Protein AF-A0A926BRJ2-F1 (afdb_monomer_lite)

Structure (mmCIF, N/CA/C/O backbone):
data_AF-A0A926BRJ2-F1
#
_entry.id   AF-A0A926BRJ2-F1
#
loop_
_atom_site.group_PDB
_atom_site.id
_atom_site.type_symbol
_atom_site.label_atom_id
_atom_site.label_alt_id
_atom_site.label_comp_id
_atom_site.label_asym_id
_atom_site.label_entity_id
_atom_site.label_seq_id
_atom_site.pdbx_PDB_ins_code
_atom_site.Cartn_x
_atom_site.Cartn_y
_atom_site.Cartn_z
_atom_site.occupancy
_atom_site.B_iso_or_equiv
_atom_site.auth_seq_id
_atom_site.auth_comp_id
_atom_site.auth_asym_id
_atom_site.auth_atom_id
_atom_site.pdbx_PDB_model_num
ATOM 1 N N . MET A 1 1 ? -20.609 -9.370 9.977 1.00 47.38 1 MET A N 1
ATOM 2 C CA . MET A 1 1 ? -19.851 -8.152 10.337 1.00 47.38 1 MET A CA 1
ATOM 3 C C . MET A 1 1 ? -19.570 -7.417 9.042 1.00 47.38 1 MET A C 1
ATOM 5 O O . MET A 1 1 ? -19.145 -8.072 8.101 1.00 47.38 1 MET A O 1
ATOM 9 N N . SER A 1 2 ? -19.889 -6.127 8.940 1.00 62.28 2 SER A N 1
ATOM 10 C CA . SER A 1 2 ? -19.529 -5.339 7.756 1.00 62.28 2 SER A CA 1
ATOM 11 C C . SER A 1 2 ? -18.008 -5.255 7.659 1.00 62.28 2 SER A C 1
ATOM 13 O O . SER A 1 2 ? -17.363 -4.867 8.633 1.00 62.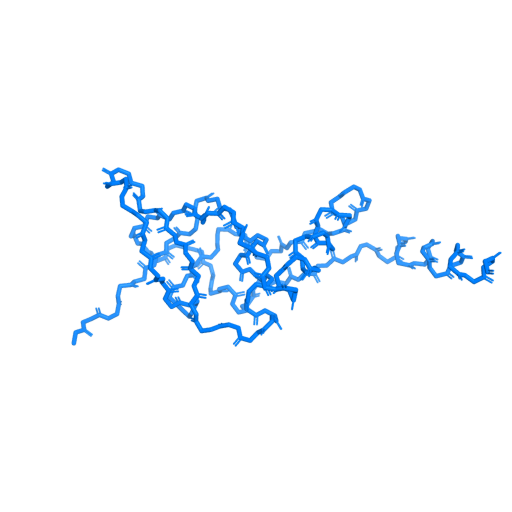28 2 SER A O 1
ATOM 15 N N . GLU A 1 3 ? -17.429 -5.630 6.521 1.00 85.00 3 GLU A N 1
ATOM 16 C CA . GLU A 1 3 ? -16.004 -5.412 6.283 1.00 85.00 3 GLU A CA 1
ATOM 17 C C . GLU A 1 3 ? -15.742 -3.908 6.152 1.00 85.00 3 GLU A C 1
ATOM 19 O O . GLU A 1 3 ? -16.247 -3.253 5.241 1.00 85.00 3 GLU A O 1
ATOM 24 N N . THR A 1 4 ? -14.975 -3.347 7.088 1.00 93.38 4 THR A N 1
ATOM 25 C CA . THR A 1 4 ? -14.567 -1.941 7.032 1.00 93.38 4 THR A CA 1
ATOM 26 C C . THR A 1 4 ? -13.543 -1.755 5.919 1.00 93.38 4 THR A C 1
ATOM 28 O O . THR A 1 4 ? -12.517 -2.441 5.897 1.00 93.38 4 THR A O 1
ATOM 31 N N . ILE A 1 5 ? -13.822 -0.819 5.013 1.00 96.62 5 ILE A N 1
ATOM 32 C CA . ILE A 1 5 ? -12.894 -0.368 3.974 1.00 96.62 5 ILE A CA 1
ATOM 33 C C . ILE A 1 5 ? -12.090 0.817 4.511 1.00 96.62 5 ILE A C 1
ATOM 35 O O . ILE A 1 5 ? -12.605 1.642 5.276 1.00 96.62 5 ILE A O 1
ATOM 39 N N . TYR A 1 6 ? -10.823 0.879 4.119 1.00 97.38 6 TYR A N 1
ATOM 40 C CA . TYR A 1 6 ? -9.905 1.925 4.538 1.00 97.38 6 TYR A CA 1
ATOM 41 C C . TYR A 1 6 ? -9.211 2.576 3.346 1.00 97.38 6 TYR A C 1
ATOM 43 O O . TYR A 1 6 ? -8.835 1.916 2.376 1.00 97.38 6 TYR A O 1
ATOM 51 N N . GLU A 1 7 ? -8.968 3.874 3.470 1.00 97.69 7 GLU A N 1
ATOM 52 C CA . GLU A 1 7 ? -8.144 4.672 2.570 1.00 97.69 7 GLU A CA 1
ATOM 53 C C . GLU A 1 7 ? -6.706 4.673 3.092 1.00 97.69 7 GLU A C 1
ATOM 55 O O . GLU A 1 7 ? -6.469 4.916 4.278 1.00 97.69 7 GLU A O 1
ATOM 60 N N . ILE A 1 8 ? -5.739 4.413 2.213 1.00 98.06 8 ILE A N 1
ATOM 61 C CA . ILE A 1 8 ? -4.315 4.494 2.538 1.00 98.06 8 ILE A CA 1
ATOM 62 C C . ILE A 1 8 ? -3.891 5.964 2.525 1.00 98.06 8 ILE A C 1
ATOM 64 O O . ILE A 1 8 ? -3.971 6.628 1.492 1.00 98.06 8 ILE A O 1
ATOM 68 N N . LEU A 1 9 ? -3.384 6.451 3.655 1.00 97.12 9 LEU A N 1
ATOM 69 C CA . LEU A 1 9 ? -2.786 7.781 3.779 1.00 97.12 9 LEU A CA 1
ATOM 70 C C . LEU A 1 9 ? -1.290 7.741 3.444 1.00 97.12 9 LEU A C 1
ATOM 72 O O . LEU A 1 9 ? -0.796 8.560 2.669 1.00 97.12 9 LEU A O 1
ATOM 76 N N . GLU A 1 10 ? -0.580 6.734 3.955 1.00 96.19 10 GLU A N 1
ATOM 77 C CA . GLU A 1 10 ? 0.841 6.494 3.694 1.00 96.19 10 GLU A CA 1
ATOM 78 C C . GLU A 1 10 ? 1.106 4.989 3.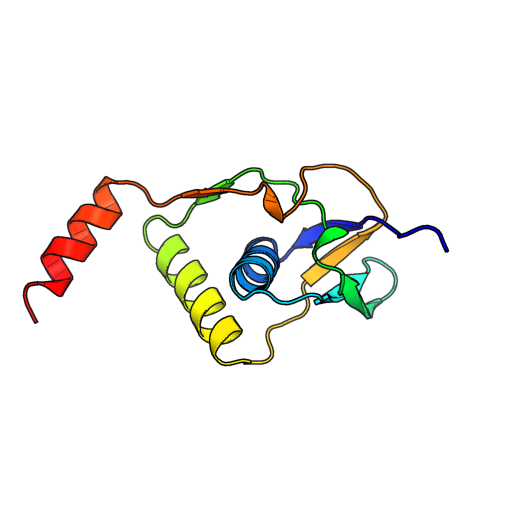563 1.00 96.19 10 GLU A C 1
ATOM 80 O O . GLU A 1 10 ? 0.393 4.162 4.124 1.00 96.19 10 GLU A O 1
ATOM 85 N N . GLY A 1 11 ? 2.130 4.617 2.791 1.00 96.44 11 GLY A N 1
ATOM 86 C CA . GLY A 1 11 ? 2.561 3.224 2.698 1.00 96.44 11 GLY A CA 1
ATOM 87 C C . GLY A 1 11 ? 2.032 2.456 1.489 1.00 96.44 11 GLY A C 1
ATOM 88 O O . GLY A 1 11 ? 2.224 1.247 1.430 1.00 96.44 11 GLY A O 1
ATOM 89 N N . VAL A 1 12 ? 1.468 3.127 0.473 1.00 97.25 12 VAL A N 1
ATOM 90 C CA . VAL A 1 12 ? 0.947 2.497 -0.766 1.00 97.25 12 VAL A CA 1
ATOM 91 C C . VAL A 1 12 ? 1.934 1.493 -1.387 1.00 97.25 12 VAL A C 1
ATOM 93 O O . VAL A 1 12 ? 1.538 0.396 -1.773 1.00 97.25 12 VAL A O 1
ATOM 96 N N . ARG A 1 13 ? 3.238 1.814 -1.425 1.00 96.94 13 ARG A N 1
ATOM 97 C CA . ARG A 1 13 ? 4.280 0.884 -1.909 1.00 96.94 13 ARG A CA 1
ATOM 98 C C . ARG A 1 13 ? 4.406 -0.370 -1.043 1.00 96.94 13 ARG A C 1
ATOM 100 O O . ARG A 1 13 ? 4.550 -1.458 -1.584 1.00 96.94 13 ARG A O 1
ATOM 107 N N . ARG A 1 14 ? 4.339 -0.236 0.284 1.00 97.62 14 ARG A N 1
ATOM 108 C CA . ARG A 1 14 ? 4.400 -1.379 1.210 1.00 97.62 14 ARG A CA 1
ATOM 109 C C . ARG A 1 14 ? 3.160 -2.253 1.060 1.00 97.62 14 ARG A C 1
ATOM 111 O O . ARG A 1 14 ? 3.288 -3.468 0.955 1.00 97.62 14 ARG A O 1
ATOM 118 N N . THR A 1 15 ? 1.985 -1.640 0.933 1.00 97.94 15 THR A N 1
ATOM 119 C CA . THR A 1 15 ? 0.737 -2.366 0.687 1.00 97.94 15 THR A CA 1
ATOM 120 C C . THR A 1 15 ? 0.766 -3.115 -0.639 1.00 97.94 15 THR A C 1
ATOM 122 O O . THR A 1 15 ? 0.433 -4.298 -0.679 1.00 97.94 15 THR A O 1
ATOM 125 N N . LYS A 1 16 ? 1.215 -2.470 -1.726 1.00 97.88 16 LYS A N 1
ATOM 126 C CA . LYS A 1 16 ? 1.315 -3.141 -3.027 1.00 97.88 16 LYS A CA 1
ATOM 127 C C . LYS A 1 16 ? 2.360 -4.253 -3.014 1.00 97.88 16 LYS A C 1
ATOM 129 O O . LYS A 1 16 ? 2.105 -5.307 -3.580 1.00 97.88 16 LYS A O 1
ATOM 134 N N . ALA A 1 17 ? 3.500 -4.062 -2.352 1.00 97.31 17 ALA A N 1
ATOM 135 C CA . ALA A 1 17 ? 4.492 -5.122 -2.195 1.00 97.31 17 ALA A CA 1
ATOM 136 C C . ALA A 1 17 ? 3.919 -6.323 -1.427 1.00 97.31 17 ALA A C 1
ATOM 138 O O . ALA A 1 17 ? 4.088 -7.454 -1.866 1.00 97.31 17 ALA A O 1
ATOM 139 N N . ALA A 1 18 ? 3.181 -6.089 -0.337 1.00 97.75 18 ALA A N 1
ATOM 140 C CA . ALA A 1 18 ? 2.511 -7.151 0.412 1.00 97.75 18 ALA A CA 1
ATOM 141 C C . ALA A 1 18 ? 1.474 -7.899 -0.445 1.00 97.75 18 ALA A C 1
ATOM 143 O O . ALA A 1 18 ? 1.459 -9.128 -0.431 1.00 97.75 18 ALA A O 1
ATOM 144 N N . TYR A 1 19 ? 0.686 -7.173 -1.250 1.00 98.00 19 TYR A N 1
ATOM 145 C CA . TYR A 1 19 ? -0.231 -7.758 -2.233 1.00 98.00 19 TYR A CA 1
ATOM 146 C C . TYR A 1 19 ? 0.503 -8.637 -3.258 1.00 98.00 19 TYR A C 1
ATOM 148 O O . TYR A 1 19 ? 0.130 -9.786 -3.465 1.00 98.00 19 TYR A O 1
ATOM 156 N N . VAL A 1 20 ? 1.578 -8.124 -3.869 1.00 96.94 20 VAL A N 1
ATOM 157 C CA . VAL A 1 20 ? 2.392 -8.862 -4.855 1.00 96.94 20 VAL A CA 1
ATOM 158 C C . VAL A 1 20 ? 3.039 -10.108 -4.239 1.00 96.94 20 VAL A C 1
ATOM 160 O O . VAL A 1 20 ? 3.203 -11.112 -4.923 1.00 96.94 20 VAL A O 1
ATOM 163 N N . CYS A 1 21 ? 3.380 -10.069 -2.951 1.00 96.69 21 CYS A N 1
ATOM 164 C CA . CYS A 1 21 ? 3.887 -11.222 -2.207 1.00 96.69 21 CYS A CA 1
ATOM 165 C C . CYS A 1 21 ? 2.788 -12.189 -1.727 1.00 96.69 21 CYS A C 1
ATOM 167 O O . CYS A 1 21 ? 3.102 -13.121 -0.995 1.00 96.69 21 CYS A O 1
ATOM 169 N N . GLY A 1 22 ? 1.519 -11.975 -2.089 1.00 97.25 22 GLY A N 1
ATOM 170 C CA . GLY A 1 22 ? 0.414 -12.866 -1.725 1.00 97.25 22 GLY A CA 1
ATOM 171 C C . GLY A 1 22 ? 0.008 -12.809 -0.250 1.00 97.25 22 GLY A C 1
ATOM 172 O O . GLY A 1 22 ? -0.620 -13.742 0.244 1.00 97.25 22 GLY A O 1
ATOM 173 N N . ARG A 1 23 ? 0.357 -11.741 0.477 1.00 97.06 23 ARG A N 1
ATOM 174 C CA . ARG A 1 23 ? -0.061 -11.585 1.877 1.00 97.06 23 ARG A CA 1
ATOM 175 C C . ARG A 1 23 ? -1.556 -11.281 1.954 1.00 97.06 23 ARG A C 1
ATOM 177 O O . ARG A 1 23 ? -2.084 -10.499 1.170 1.00 97.06 23 ARG A O 1
ATOM 184 N N . GLU A 1 24 ? -2.233 -11.848 2.947 1.00 97.19 24 GLU A N 1
ATOM 185 C CA . GLU A 1 24 ? -3.660 -11.581 3.168 1.00 97.19 24 GLU A CA 1
ATOM 186 C C . GLU A 1 24 ? -3.897 -10.283 3.943 1.00 97.19 24 GLU A C 1
ATOM 188 O O . GLU A 1 24 ? -4.886 -9.582 3.709 1.00 97.19 24 GLU A O 1
ATOM 193 N N . THR A 1 25 ? -2.981 -9.950 4.857 1.00 97.75 25 THR A N 1
ATOM 194 C CA . THR A 1 25 ? -3.079 -8.782 5.735 1.00 97.75 25 THR A CA 1
ATOM 195 C C . THR A 1 25 ? -1.781 -7.976 5.788 1.00 97.75 25 THR A C 1
ATOM 197 O O . THR A 1 25 ? -0.706 -8.440 5.398 1.00 97.75 25 THR A O 1
ATOM 200 N N . ILE A 1 26 ? -1.887 -6.737 6.269 1.00 97.69 26 ILE A N 1
ATOM 201 C CA . ILE A 1 26 ? -0.757 -5.845 6.541 1.00 97.69 26 ILE A CA 1
ATOM 202 C C . ILE A 1 26 ? -0.983 -5.086 7.853 1.00 97.69 26 ILE A C 1
ATOM 204 O O . ILE A 1 26 ? -2.119 -4.760 8.201 1.00 97.69 26 ILE A O 1
ATOM 208 N N . ALA A 1 27 ? 0.097 -4.802 8.582 1.00 97.62 27 ALA A N 1
ATOM 209 C CA . ALA A 1 27 ? 0.049 -3.968 9.777 1.00 97.62 27 ALA A CA 1
ATOM 210 C C . ALA A 1 27 ? -0.232 -2.507 9.398 1.00 97.62 27 ALA A C 1
ATOM 212 O O . ALA A 1 27 ? 0.483 -1.922 8.579 1.00 97.62 27 ALA A O 1
ATOM 213 N N . ALA A 1 28 ? -1.256 -1.918 10.006 1.00 97.50 28 ALA A N 1
ATOM 214 C CA . ALA A 1 28 ? -1.701 -0.565 9.724 1.00 97.50 28 ALA A CA 1
ATOM 215 C C . ALA A 1 28 ? -2.042 0.187 11.010 1.00 97.50 28 ALA A C 1
ATOM 217 O O . ALA A 1 28 ? -2.678 -0.360 11.907 1.00 97.50 28 ALA A O 1
ATOM 218 N N . GLN A 1 29 ? -1.650 1.452 11.076 1.00 97.69 29 GLN A N 1
ATOM 219 C CA . GLN A 1 29 ? -2.053 2.387 12.110 1.00 97.69 29 GLN A CA 1
ATOM 220 C C . GLN A 1 29 ? -3.268 3.178 11.626 1.00 97.69 29 GLN A C 1
ATOM 222 O O . GLN A 1 29 ? -3.220 3.843 10.587 1.00 97.69 29 GLN A O 1
ATOM 227 N N . VAL A 1 30 ? -4.363 3.116 12.385 1.00 95.25 30 VAL A N 1
ATOM 228 C CA . VAL A 1 30 ? -5.560 3.915 12.092 1.00 95.25 30 VAL A CA 1
ATOM 229 C C . VAL A 1 30 ? -5.329 5.344 12.580 1.00 95.25 30 VAL A C 1
ATOM 231 O O . VAL A 1 30 ? -5.084 5.578 13.769 1.00 95.25 30 VAL A O 1
ATOM 234 N N . ASN A 1 31 ? -5.398 6.300 11.655 1.00 92.31 31 ASN A N 1
ATOM 235 C CA . ASN A 1 31 ? -5.203 7.716 11.933 1.00 92.31 31 ASN A CA 1
ATOM 236 C C . ASN A 1 31 ? -6.168 8.193 13.031 1.00 92.31 31 ASN A C 1
ATOM 238 O O . ASN A 1 31 ? -7.349 7.847 13.030 1.00 92.31 31 ASN A O 1
ATOM 242 N N . GLY A 1 32 ? -5.649 8.954 13.994 1.00 83.44 32 GLY A N 1
ATOM 243 C CA . GLY A 1 32 ? -6.406 9.445 15.150 1.00 83.44 32 GLY A CA 1
ATOM 244 C C . GLY A 1 32 ? -6.689 8.420 16.260 1.00 83.44 32 GLY A C 1
ATOM 245 O O . GLY A 1 32 ? -7.102 8.830 17.339 1.00 83.44 32 GLY A O 1
ATOM 246 N N . VAL A 1 33 ? -6.445 7.119 16.046 1.00 84.25 33 VAL A N 1
ATOM 247 C CA . VAL A 1 33 ? -6.653 6.064 17.066 1.00 84.25 33 VAL A CA 1
ATOM 248 C C . VAL A 1 33 ? -5.329 5.598 17.683 1.00 84.25 33 VAL A C 1
ATOM 250 O O . VAL A 1 33 ? -5.296 5.181 18.836 1.00 84.25 33 VAL A O 1
ATOM 253 N N . GLY A 1 34 ? -4.227 5.653 16.927 1.00 80.81 34 GLY A N 1
ATOM 254 C CA . GLY A 1 34 ? -2.880 5.304 17.405 1.00 80.81 34 GLY A CA 1
ATOM 255 C C . GLY A 1 34 ? -2.614 3.802 17.586 1.00 80.81 34 GLY A C 1
ATOM 256 O O . GLY A 1 34 ? -1.470 3.408 17.788 1.00 80.81 34 GLY A O 1
ATOM 257 N N . ALA A 1 35 ? -3.634 2.950 17.472 1.00 88.00 35 ALA A N 1
ATOM 258 C CA . ALA A 1 35 ? -3.479 1.501 17.509 1.00 88.00 35 ALA A CA 1
ATOM 259 C C . ALA A 1 35 ? -3.008 0.945 16.155 1.00 88.00 35 ALA A C 1
ATOM 261 O O . ALA A 1 35 ? -3.512 1.344 15.099 1.00 88.00 35 ALA A O 1
ATOM 262 N N . VAL A 1 36 ? -2.082 -0.018 16.204 1.00 95.88 36 VAL A N 1
ATOM 263 C CA . VAL A 1 36 ? -1.675 -0.826 15.047 1.00 95.88 36 VAL A CA 1
ATOM 264 C C . VAL A 1 36 ? -2.527 -2.092 15.004 1.00 95.88 36 VAL A C 1
ATOM 266 O O . VAL A 1 36 ? -2.577 -2.847 15.972 1.00 95.88 36 VAL A O 1
ATOM 269 N N . ILE A 1 37 ? -3.185 -2.327 13.874 1.00 95.56 37 ILE A N 1
ATOM 270 C CA . ILE A 1 37 ? -4.049 -3.482 13.624 1.00 95.56 37 ILE A CA 1
ATOM 271 C C . ILE A 1 37 ? -3.618 -4.210 12.348 1.00 95.56 37 ILE A C 1
ATOM 273 O O . ILE A 1 37 ? -3.009 -3.619 11.456 1.00 95.56 37 ILE A O 1
ATOM 277 N N . ALA A 1 38 ? -3.943 -5.498 12.243 1.00 96.88 38 ALA A N 1
ATOM 278 C CA . ALA A 1 38 ? -3.808 -6.241 10.994 1.00 96.88 38 ALA A CA 1
ATOM 279 C C . ALA A 1 38 ? -5.047 -5.998 10.122 1.00 96.88 38 ALA A C 1
ATOM 281 O O . ALA A 1 38 ? -6.168 -6.282 10.543 1.00 96.88 38 ALA A O 1
ATOM 282 N N . VAL A 1 39 ? -4.849 -5.477 8.912 1.00 96.31 39 VAL A N 1
ATOM 283 C CA . VAL A 1 39 ? -5.943 -5.144 7.989 1.00 96.31 39 VAL A CA 1
ATOM 284 C C . VAL A 1 39 ? -5.880 -6.036 6.756 1.00 96.31 39 VAL A C 1
ATOM 286 O O . VAL A 1 39 ? -4.800 -6.155 6.171 1.00 96.31 39 VAL A O 1
ATOM 289 N N . PRO A 1 40 ? -7.005 -6.640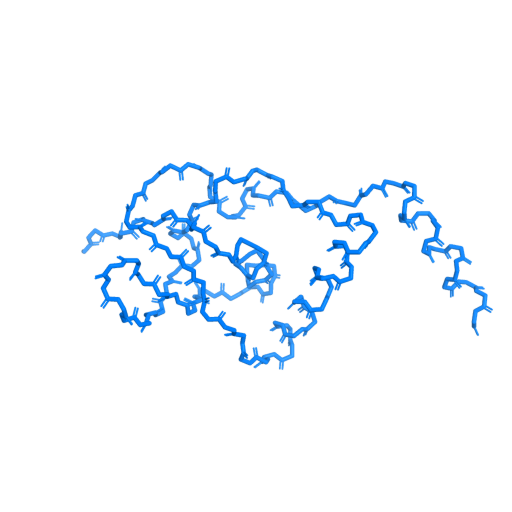 6.322 1.00 97.75 40 PRO A N 1
ATOM 290 C CA . PRO A 1 40 ? -7.067 -7.360 5.058 1.00 97.75 40 PRO A CA 1
ATOM 291 C C . PRO A 1 40 ? -6.673 -6.460 3.890 1.00 97.75 40 PRO A C 1
ATOM 293 O O . PRO A 1 40 ? -7.248 -5.388 3.701 1.00 97.75 40 PRO A O 1
ATOM 296 N N . ILE A 1 41 ? -5.735 -6.912 3.060 1.00 97.88 41 ILE A N 1
ATOM 297 C CA . ILE A 1 41 ? -5.237 -6.128 1.922 1.00 97.88 41 ILE A CA 1
ATOM 298 C C . ILE A 1 41 ? -6.373 -5.781 0.948 1.00 97.88 41 ILE A C 1
ATOM 300 O O . ILE A 1 41 ? -6.414 -4.669 0.421 1.00 97.88 41 ILE A O 1
ATOM 304 N N . ARG A 1 42 ? -7.349 -6.684 0.773 1.00 97.25 42 ARG A N 1
ATOM 305 C CA . ARG A 1 42 ? -8.542 -6.465 -0.067 1.00 97.25 42 ARG A CA 1
ATOM 306 C C . ARG A 1 42 ? -9.400 -5.259 0.353 1.00 97.25 42 ARG A C 1
ATOM 308 O O . ARG A 1 42 ? -10.105 -4.697 -0.486 1.00 97.25 42 ARG A O 1
ATOM 315 N N . ASN A 1 43 ? -9.301 -4.830 1.612 1.00 97.88 43 ASN A N 1
ATOM 316 C CA . ASN A 1 43 ? -10.068 -3.710 2.161 1.00 97.88 43 ASN A CA 1
ATOM 317 C C . ASN A 1 43 ? -9.359 -2.361 1.997 1.00 97.88 43 ASN A C 1
ATOM 319 O O . ASN A 1 43 ? -9.892 -1.339 2.425 1.00 97.88 43 ASN A O 1
ATOM 323 N N . LEU A 1 44 ? -8.160 -2.337 1.415 1.00 98.19 44 LEU A N 1
ATOM 324 C CA . LEU A 1 44 ? -7.357 -1.127 1.297 1.00 98.19 44 LEU A CA 1
ATOM 325 C C . LEU A 1 44 ? -7.566 -0.451 -0.060 1.00 98.19 44 LEU A C 1
ATOM 327 O O . LEU A 1 44 ? -7.484 -1.083 -1.122 1.00 98.19 44 LEU A O 1
ATOM 331 N N . ARG A 1 45 ? -7.811 0.860 -0.012 1.00 98.31 45 ARG A N 1
ATOM 332 C CA . ARG A 1 45 ? -7.944 1.739 -1.172 1.00 98.31 45 ARG A CA 1
ATOM 333 C C . ARG A 1 45 ? -6.746 2.669 -1.274 1.00 98.31 45 ARG A C 1
ATOM 335 O O . ARG A 1 45 ? -6.396 3.362 -0.324 1.00 98.31 45 ARG A O 1
ATOM 342 N N . SER A 1 46 ? -6.101 2.677 -2.430 1.00 97.56 46 SER A N 1
ATOM 343 C CA . SER A 1 46 ? -4.999 3.577 -2.733 1.00 97.56 46 SER A CA 1
ATOM 344 C C . SER A 1 46 ? -5.533 4.893 -3.301 1.00 97.56 46 SER A C 1
ATOM 346 O O . SER A 1 46 ? -6.354 4.856 -4.219 1.00 97.56 46 SER A O 1
ATOM 348 N N . PRO A 1 47 ? -5.024 6.054 -2.853 1.00 96.62 47 PRO A N 1
ATOM 349 C CA . PRO A 1 47 ? -5.325 7.341 -3.480 1.00 96.62 47 PRO A CA 1
ATOM 350 C C . PRO A 1 47 ? -4.615 7.515 -4.833 1.00 96.62 47 PRO A C 1
ATOM 352 O O . PRO A 1 47 ? -4.823 8.516 -5.511 1.00 96.62 47 PRO A O 1
ATOM 355 N N . LYS A 1 48 ? -3.738 6.573 -5.201 1.00 93.81 48 LYS A N 1
ATOM 356 C CA . LYS A 1 48 ? -2.967 6.550 -6.447 1.00 93.81 48 LYS A CA 1
ATOM 357 C C . LYS A 1 48 ? -3.339 5.320 -7.256 1.00 93.81 48 LYS A C 1
ATOM 359 O O . LYS A 1 48 ? -3.445 4.235 -6.687 1.00 93.81 48 LYS A O 1
ATOM 364 N N . ASP A 1 49 ? -3.446 5.486 -8.558 1.00 94.81 49 ASP A N 1
ATOM 365 C CA . ASP A 1 49 ? -3.615 4.417 -9.540 1.00 94.81 49 ASP A CA 1
ATOM 366 C C . ASP A 1 49 ? -2.285 3.806 -10.001 1.00 94.81 49 ASP A C 1
ATOM 368 O O . ASP A 1 49 ? -2.237 2.636 -10.377 1.00 94.81 49 ASP A O 1
ATOM 372 N N . VAL A 1 50 ? -1.192 4.568 -9.903 1.00 94.69 50 VAL A N 1
ATOM 373 C CA . VAL A 1 50 ? 0.136 4.167 -10.374 1.00 94.69 50 VAL A CA 1
ATOM 374 C C . VAL A 1 50 ? 1.219 4.364 -9.305 1.00 94.69 50 VAL A C 1
ATOM 376 O O . VAL A 1 50 ? 1.281 5.371 -8.594 1.00 94.69 50 VAL A O 1
ATOM 379 N N . ILE A 1 51 ? 2.124 3.388 -9.210 1.00 92.44 51 ILE A N 1
ATOM 380 C CA . ILE A 1 51 ? 3.400 3.475 -8.501 1.00 92.44 51 ILE A CA 1
ATOM 381 C C . ILE A 1 51 ? 4.513 3.535 -9.543 1.00 92.44 51 ILE A C 1
ATOM 383 O O . ILE A 1 51 ? 4.864 2.526 -10.149 1.00 92.44 51 ILE A O 1
ATOM 387 N N . GLU A 1 52 ? 5.106 4.714 -9.701 1.00 90.19 52 GLU A N 1
ATOM 388 C CA . GLU A 1 52 ? 6.298 4.887 -10.530 1.00 90.19 52 GLU A CA 1
ATOM 389 C C . GLU A 1 52 ? 7.551 4.352 -9.827 1.00 90.19 52 GLU A C 1
ATOM 391 O O . GLU A 1 52 ? 7.823 4.683 -8.656 1.00 90.19 52 GLU A O 1
ATOM 396 N N . THR A 1 53 ? 8.326 3.566 -10.574 1.00 88.62 53 THR A N 1
ATOM 397 C CA . THR A 1 53 ? 9.565 2.912 -10.134 1.00 88.62 53 THR A CA 1
ATOM 398 C C . THR A 1 53 ? 10.782 3.306 -10.978 1.00 88.62 53 THR A C 1
ATOM 400 O O . THR A 1 53 ? 11.753 2.565 -11.020 1.00 88.62 53 THR A O 1
ATOM 403 N N . SER A 1 54 ? 10.774 4.477 -11.619 1.00 84.56 54 SER A N 1
ATOM 404 C CA . SER A 1 54 ? 11.941 5.028 -12.327 1.00 84.56 54 SER A CA 1
ATOM 405 C C . SER A 1 54 ? 13.019 5.569 -11.373 1.00 84.56 54 SER A C 1
ATOM 407 O O . SER A 1 54 ? 12.728 6.054 -10.268 1.00 84.56 54 SER A O 1
ATOM 409 N N . GLY A 1 55 ? 14.284 5.489 -11.791 1.00 81.94 55 GLY A N 1
ATOM 410 C CA . GLY A 1 55 ? 15.453 5.957 -11.037 1.00 81.94 55 GLY A CA 1
ATOM 411 C C . GLY A 1 55 ? 15.462 5.570 -9.546 1.00 81.94 55 GLY A C 1
ATOM 412 O O . GLY A 1 55 ? 15.261 4.418 -9.163 1.00 81.94 55 GLY A O 1
ATOM 413 N N . VAL A 1 56 ? 15.662 6.558 -8.662 1.00 82.00 56 VAL A N 1
ATOM 414 C CA . VAL A 1 56 ? 15.728 6.354 -7.196 1.00 82.00 56 VAL A CA 1
ATOM 415 C C . VAL A 1 56 ? 14.432 5.750 -6.626 1.00 82.00 56 VAL A C 1
ATOM 417 O O . VAL A 1 56 ? 14.460 5.040 -5.616 1.00 82.00 56 VAL A O 1
ATOM 420 N N . ARG A 1 57 ? 13.280 5.987 -7.271 1.00 84.44 57 ARG A N 1
ATOM 421 C CA . ARG A 1 57 ? 11.993 5.411 -6.845 1.00 84.44 57 ARG A CA 1
ATOM 422 C C . ARG A 1 57 ? 11.951 3.900 -7.084 1.00 84.44 57 ARG A C 1
ATOM 424 O O . ARG A 1 57 ? 11.314 3.199 -6.296 1.00 84.44 57 ARG A O 1
ATOM 431 N N . GLY A 1 58 ? 12.657 3.413 -8.105 1.00 86.25 58 GLY A N 1
ATOM 432 C CA . GLY A 1 58 ? 12.851 1.989 -8.378 1.00 86.25 58 GLY A CA 1
ATOM 433 C C . GLY A 1 58 ? 13.608 1.287 -7.267 1.00 86.25 58 GLY A C 1
ATOM 434 O O . GLY A 1 58 ? 13.104 0.324 -6.695 1.00 86.25 58 GLY A O 1
ATOM 435 N N . LEU A 1 59 ? 14.744 1.849 -6.848 1.00 87.19 59 LEU A N 1
ATOM 436 C CA . LEU A 1 59 ? 15.527 1.310 -5.729 1.00 87.19 59 LEU A CA 1
ATOM 437 C C . LEU A 1 59 ? 14.697 1.209 -4.441 1.00 87.19 59 LEU A C 1
ATOM 439 O O . LEU A 1 59 ? 14.757 0.206 -3.727 1.00 87.19 59 LEU A O 1
ATOM 443 N N . ALA A 1 60 ? 13.882 2.227 -4.149 1.00 88.81 60 ALA A N 1
ATOM 444 C CA . ALA A 1 60 ? 12.993 2.209 -2.990 1.00 88.81 60 ALA A CA 1
ATOM 445 C C . ALA A 1 60 ? 11.923 1.108 -3.095 1.00 88.81 60 ALA A C 1
ATOM 447 O O . ALA A 1 60 ? 11.674 0.404 -2.113 1.00 88.81 60 ALA A O 1
ATOM 448 N N . TRP A 1 61 ? 11.307 0.945 -4.271 1.00 93.56 61 TRP A N 1
ATOM 449 C CA . TRP A 1 61 ? 10.349 -0.128 -4.539 1.00 93.56 61 TRP A CA 1
ATOM 450 C C . TRP A 1 61 ? 10.987 -1.508 -4.375 1.00 93.56 61 TRP A C 1
ATOM 452 O O . TRP A 1 61 ? 10.477 -2.326 -3.613 1.00 93.56 61 TRP A O 1
ATOM 462 N N . GLU A 1 62 ? 12.137 -1.746 -4.999 1.00 92.38 62 GLU A N 1
ATOM 463 C CA . GLU A 1 62 ? 12.850 -3.017 -4.895 1.00 92.38 62 GLU A CA 1
ATOM 464 C C . GLU A 1 62 ? 13.266 -3.344 -3.470 1.00 92.38 62 GLU A C 1
ATOM 466 O O . GLU A 1 62 ? 13.186 -4.498 -3.054 1.00 92.38 62 GLU A O 1
ATOM 471 N N . ARG A 1 63 ? 13.734 -2.347 -2.712 1.00 93.69 63 ARG A N 1
ATOM 472 C CA . ARG A 1 63 ? 14.107 -2.541 -1.310 1.00 93.69 63 ARG A CA 1
ATOM 473 C C . ARG A 1 63 ? 12.901 -2.984 -0.491 1.00 93.69 63 ARG A C 1
ATOM 475 O O . ARG A 1 63 ? 13.012 -3.930 0.281 1.00 93.69 63 ARG A O 1
ATOM 482 N N . ILE A 1 64 ? 11.754 -2.331 -0.679 1.00 95.56 64 ILE A N 1
ATOM 483 C CA . ILE A 1 64 ? 10.504 -2.692 0.000 1.00 95.56 64 ILE A CA 1
ATOM 484 C C . ILE A 1 64 ? 10.050 -4.092 -0.422 1.00 95.56 64 ILE A C 1
ATOM 486 O O . ILE A 1 64 ? 9.710 -4.902 0.438 1.00 95.56 64 ILE A O 1
ATOM 490 N N . LEU A 1 65 ? 10.072 -4.399 -1.720 1.00 95.75 65 LEU A N 1
ATOM 491 C CA . LEU A 1 65 ? 9.652 -5.696 -2.242 1.00 95.75 65 LEU A CA 1
ATOM 492 C C . LEU A 1 65 ? 10.552 -6.827 -1.729 1.00 95.75 65 LEU A C 1
ATOM 494 O O . LEU A 1 65 ? 10.039 -7.827 -1.235 1.00 95.75 65 LEU A O 1
ATOM 498 N N . ARG A 1 66 ? 11.880 -6.653 -1.769 1.00 95.56 66 ARG A N 1
ATOM 499 C CA . ARG A 1 66 ? 12.849 -7.611 -1.208 1.00 95.56 66 ARG A CA 1
ATOM 500 C C . ARG A 1 66 ? 12.639 -7.819 0.287 1.00 95.56 66 ARG A C 1
ATOM 502 O O . ARG A 1 66 ? 12.544 -8.960 0.719 1.00 95.56 66 ARG A O 1
ATOM 509 N N . ALA A 1 67 ? 12.503 -6.741 1.058 1.00 96.31 67 ALA A N 1
ATOM 510 C CA . ALA A 1 67 ? 12.247 -6.828 2.494 1.00 96.31 67 ALA A CA 1
ATOM 511 C C . ALA A 1 67 ? 10.929 -7.562 2.797 1.00 96.31 67 ALA A C 1
ATOM 513 O O . ALA A 1 67 ? 10.886 -8.417 3.674 1.00 96.31 67 ALA A O 1
ATOM 514 N N . THR A 1 68 ? 9.876 -7.285 2.023 1.00 96.25 68 THR A N 1
ATOM 515 C CA . THR A 1 68 ? 8.575 -7.955 2.167 1.00 96.25 68 THR A CA 1
ATOM 516 C C . THR A 1 68 ? 8.673 -9.446 1.839 1.00 96.25 68 THR A C 1
ATOM 518 O O . THR A 1 68 ? 8.090 -10.256 2.545 1.00 96.25 68 THR A O 1
ATOM 521 N N . ARG A 1 69 ? 9.417 -9.827 0.792 1.00 95.50 69 ARG A N 1
ATOM 522 C CA . ARG A 1 69 ? 9.656 -11.241 0.443 1.00 95.50 69 ARG A CA 1
ATOM 523 C C . ARG A 1 69 ? 10.481 -11.984 1.490 1.00 95.50 69 ARG A C 1
ATOM 525 O O . ARG A 1 69 ? 10.284 -13.174 1.669 1.00 95.50 69 ARG A O 1
ATOM 532 N N . ALA A 1 70 ? 11.402 -11.288 2.149 1.00 95.56 70 ALA A N 1
ATOM 533 C CA . ALA A 1 70 ? 12.248 -11.838 3.204 1.00 95.56 70 ALA A CA 1
ATOM 534 C C . ALA A 1 70 ? 11.582 -11.811 4.593 1.00 95.56 70 ALA A C 1
ATOM 536 O O . ALA A 1 70 ? 12.268 -11.980 5.596 1.00 95.56 70 ALA A O 1
ATOM 537 N N . ASP A 1 71 ? 10.278 -11.523 4.665 1.00 94.44 71 ASP A N 1
ATOM 538 C CA . ASP A 1 71 ? 9.512 -11.395 5.908 1.00 94.44 71 ASP A CA 1
ATOM 539 C C . ASP A 1 71 ? 10.098 -10.426 6.945 1.00 94.44 71 ASP A C 1
ATOM 541 O O . ASP A 1 71 ? 9.828 -10.511 8.143 1.00 94.44 71 ASP A O 1
ATOM 545 N N . VAL A 1 72 ? 10.835 -9.419 6.472 1.00 95.75 72 VAL A N 1
ATOM 546 C CA . VAL A 1 72 ? 11.314 -8.325 7.315 1.00 95.75 72 VAL A CA 1
ATOM 547 C C . VAL A 1 72 ? 10.116 -7.523 7.822 1.00 95.75 72 VAL A C 1
ATOM 549 O O . VAL A 1 72 ? 9.216 -7.152 7.060 1.00 95.75 72 VAL A O 1
ATOM 552 N N . VAL A 1 73 ? 10.128 -7.212 9.119 1.00 92.81 73 VAL A N 1
ATOM 553 C CA . VAL A 1 73 ? 9.124 -6.346 9.742 1.00 92.81 73 VAL A CA 1
ATOM 554 C C . VAL A 1 73 ? 9.320 -4.919 9.237 1.00 92.81 73 VAL A C 1
ATOM 556 O O . VAL A 1 73 ? 10.284 -4.238 9.583 1.00 92.81 73 VAL A O 1
ATOM 559 N N . LEU A 1 74 ? 8.402 -4.472 8.384 1.00 94.94 74 LEU A N 1
ATOM 560 C CA . LEU A 1 74 ? 8.357 -3.101 7.887 1.00 94.94 74 LEU A CA 1
ATOM 561 C C . LEU A 1 74 ? 7.492 -2.222 8.805 1.00 94.94 74 LEU A C 1
ATOM 563 O O . LEU A 1 74 ? 6.578 -2.741 9.451 1.00 94.94 74 LEU A O 1
ATOM 567 N N . PRO A 1 75 ? 7.720 -0.894 8.833 1.00 95.62 75 PRO A N 1
ATOM 568 C CA . PRO A 1 75 ? 6.843 0.026 9.548 1.00 95.62 75 PRO A CA 1
ATOM 569 C C . PRO A 1 75 ? 5.383 -0.117 9.093 1.00 95.62 75 PRO A C 1
ATOM 571 O O . PRO A 1 75 ? 5.149 -0.307 7.886 1.00 95.62 75 PRO A O 1
ATOM 574 N N . PRO A 1 76 ? 4.409 0.005 10.018 1.00 97.31 76 PRO A N 1
ATOM 575 C CA . PRO A 1 76 ? 2.996 -0.055 9.667 1.00 97.31 76 PRO A CA 1
ATOM 576 C C . PRO A 1 76 ? 2.644 1.015 8.626 1.00 97.31 76 PRO A C 1
ATOM 578 O O . PRO A 1 76 ? 3.332 2.029 8.482 1.00 97.31 76 PRO A O 1
ATOM 581 N N . ILE A 1 77 ? 1.604 0.761 7.838 1.00 97.75 77 ILE A N 1
ATOM 582 C CA . ILE A 1 77 ? 1.032 1.769 6.934 1.00 97.75 77 ILE A CA 1
ATOM 583 C C . ILE A 1 77 ? 0.099 2.701 7.712 1.00 97.75 77 ILE A C 1
ATOM 585 O O . ILE A 1 77 ? -0.396 2.318 8.769 1.00 97.75 77 ILE A O 1
ATOM 589 N N . GLU A 1 78 ? -0.194 3.885 7.187 1.00 97.94 78 GLU A N 1
ATOM 590 C CA . GLU A 1 78 ? -1.194 4.778 7.785 1.00 97.94 78 GLU A CA 1
ATOM 591 C C . GLU A 1 78 ? -2.494 4.720 6.991 1.00 97.94 78 GLU A C 1
ATOM 593 O O . GLU A 1 78 ? -2.486 4.814 5.760 1.00 97.94 78 GLU A O 1
ATOM 598 N N . ILE A 1 79 ? -3.616 4.574 7.694 1.00 97.56 79 ILE A N 1
ATOM 599 C CA . ILE A 1 79 ? -4.940 4.435 7.083 1.00 97.56 79 ILE A CA 1
ATOM 600 C C . ILE A 1 79 ? -5.999 5.269 7.800 1.00 97.56 79 ILE A C 1
ATOM 602 O O . ILE A 1 79 ? -5.866 5.600 8.975 1.00 97.56 79 ILE A O 1
ATOM 606 N N . THR A 1 80 ? -7.103 5.547 7.114 1.00 96.56 80 THR A N 1
ATOM 607 C CA . THR A 1 80 ? -8.331 6.095 7.709 1.00 96.56 80 THR A CA 1
ATOM 608 C C . THR A 1 80 ? -9.545 5.323 7.196 1.00 96.56 80 THR A C 1
ATOM 610 O O . THR A 1 80 ? -9.509 4.854 6.058 1.00 96.56 80 THR A O 1
ATOM 613 N N . PRO A 1 81 ? -10.625 5.150 7.981 1.00 95.75 81 PRO A N 1
ATOM 614 C CA . PRO A 1 81 ? -11.867 4.594 7.451 1.00 95.75 81 PRO A CA 1
ATOM 615 C C . PRO A 1 81 ? -12.368 5.423 6.263 1.00 95.75 81 PRO A C 1
ATOM 617 O O . PRO A 1 81 ? -12.366 6.654 6.327 1.00 95.75 81 PRO A O 1
ATOM 620 N N . GLY A 1 82 ? -12.789 4.754 5.192 1.00 95.44 82 GLY A N 1
ATOM 621 C CA . GLY A 1 82 ? -13.270 5.410 3.977 1.00 95.44 82 GLY A CA 1
ATOM 622 C C . GLY A 1 82 ? -13.170 4.511 2.747 1.00 95.44 82 GLY A C 1
ATOM 623 O O . GLY A 1 82 ? -12.674 3.392 2.823 1.00 95.44 82 GLY A O 1
ATOM 624 N N . ASN A 1 83 ? -13.664 4.989 1.606 1.00 95.94 83 ASN A N 1
ATOM 625 C CA . ASN A 1 83 ? -13.720 4.218 0.356 1.00 95.94 83 ASN A CA 1
ATOM 626 C C . ASN A 1 83 ? -13.278 5.037 -0.872 1.00 95.94 83 ASN A C 1
ATOM 628 O O . ASN A 1 83 ? -13.618 4.697 -2.002 1.00 95.94 83 ASN A O 1
ATOM 632 N N . ARG A 1 84 ? -12.550 6.142 -0.680 1.00 96.25 84 ARG A N 1
ATOM 633 C CA . ARG A 1 84 ? -11.965 6.894 -1.797 1.00 96.25 84 ARG A CA 1
ATOM 634 C C . ARG A 1 84 ? -10.721 6.200 -2.344 1.00 96.25 84 ARG A C 1
ATOM 636 O O . ARG A 1 84 ? -9.955 5.593 -1.600 1.00 96.25 84 ARG A O 1
ATOM 643 N N . GLY A 1 85 ? -10.498 6.368 -3.646 1.00 96.62 85 GLY A N 1
ATOM 644 C CA . GLY A 1 85 ? -9.391 5.748 -4.369 1.00 96.62 85 GLY A CA 1
ATOM 645 C C . GLY A 1 85 ? -9.774 4.405 -4.987 1.00 96.62 85 GLY A C 1
ATOM 646 O O . GLY A 1 8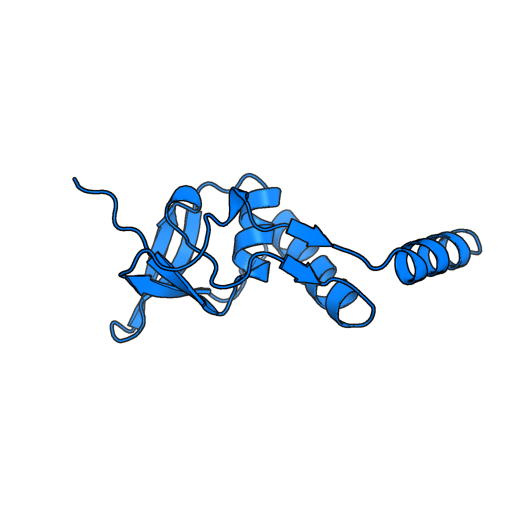5 ? -10.955 4.090 -5.127 1.00 96.62 85 GLY A O 1
ATOM 647 N N . ILE A 1 86 ? -8.770 3.615 -5.366 1.00 98.00 86 ILE A N 1
ATOM 648 C CA . ILE A 1 86 ? -8.964 2.330 -6.052 1.00 98.00 86 ILE A CA 1
ATOM 649 C C . ILE A 1 86 ? -8.483 1.156 -5.193 1.00 98.00 86 ILE A C 1
ATOM 651 O O . ILE A 1 86 ? -7.601 1.348 -4.352 1.00 98.00 86 ILE A O 1
ATOM 655 N N . PRO A 1 87 ? -9.019 -0.064 -5.367 1.00 97.88 87 PRO A N 1
ATOM 656 C CA . PRO A 1 87 ? -8.468 -1.254 -4.726 1.00 97.88 87 PRO A CA 1
ATOM 657 C C . PRO A 1 87 ? -6.956 -1.372 -4.953 1.00 97.88 87 PRO A C 1
ATOM 659 O O . PRO A 1 87 ? -6.469 -1.171 -6.061 1.00 97.88 87 PRO A O 1
ATOM 662 N N . ILE A 1 88 ? -6.195 -1.745 -3.920 1.00 97.19 88 ILE A N 1
ATOM 663 C CA . ILE A 1 88 ? -4.736 -1.920 -4.060 1.00 97.19 88 ILE A CA 1
ATOM 664 C C . ILE A 1 88 ? -4.350 -2.973 -5.118 1.00 97.19 88 ILE A C 1
ATOM 666 O O . ILE A 1 88 ? -3.267 -2.909 -5.709 1.00 97.19 88 ILE A O 1
ATOM 670 N N . ALA A 1 89 ? -5.243 -3.929 -5.384 1.00 96.75 89 ALA A N 1
ATOM 671 C CA . ALA A 1 89 ? -5.093 -4.906 -6.457 1.00 96.75 89 ALA A CA 1
ATOM 672 C C . ALA A 1 89 ? -4.960 -4.230 -7.834 1.00 96.75 89 ALA A C 1
ATOM 674 O O . ALA A 1 89 ? -4.094 -4.630 -8.613 1.00 96.75 89 ALA A O 1
ATOM 675 N N . ASP A 1 90 ? -5.701 -3.143 -8.055 1.00 97.75 90 ASP A N 1
ATOM 676 C CA . ASP A 1 90 ? -5.813 -2.440 -9.338 1.00 97.75 90 ASP A CA 1
ATOM 677 C C . ASP A 1 90 ? -4.720 -1.378 -9.537 1.00 97.75 90 ASP A C 1
ATOM 679 O O . ASP A 1 90 ? -4.554 -0.834 -10.626 1.00 97.75 90 ASP A O 1
ATOM 683 N N . VAL A 1 91 ? -3.931 -1.089 -8.497 1.00 96.62 91 VAL A N 1
ATOM 684 C CA . VAL A 1 91 ? -2.801 -0.155 -8.592 1.00 96.62 91 VAL A CA 1
ATOM 685 C C . VAL A 1 91 ? -1.699 -0.754 -9.458 1.00 96.62 91 VAL A C 1
ATOM 687 O O . VAL A 1 91 ? -1.161 -1.816 -9.135 1.00 96.62 91 VAL A O 1
ATOM 690 N N . SER A 1 92 ? -1.312 -0.057 -10.518 1.00 95.12 92 SER A N 1
ATOM 691 C CA . SER A 1 92 ? -0.250 -0.492 -11.426 1.00 95.12 92 SER A CA 1
ATOM 692 C C . SER A 1 92 ? 1.131 -0.102 -10.900 1.00 95.12 92 SER A C 1
ATOM 694 O O . SER A 1 92 ? 1.304 0.949 -10.286 1.00 95.12 92 SER A O 1
ATOM 696 N N . VAL A 1 93 ? 2.134 -0.945 -11.142 1.00 92.12 93 VAL A N 1
ATOM 697 C CA . VAL A 1 93 ? 3.545 -0.629 -10.877 1.00 92.12 93 VAL A CA 1
ATOM 698 C C . VAL A 1 93 ? 4.219 -0.470 -12.229 1.00 92.12 93 VAL A C 1
ATOM 700 O O . VAL A 1 93 ? 4.225 -1.421 -13.006 1.00 92.12 93 VAL A O 1
ATOM 703 N N . VAL A 1 94 ? 4.736 0.722 -12.517 1.00 89.31 94 VAL A N 1
ATOM 704 C CA . VAL A 1 94 ? 5.307 1.046 -13.830 1.00 89.31 94 VAL A CA 1
ATOM 705 C C . VAL A 1 94 ? 6.754 1.494 -13.691 1.00 89.31 94 VAL A C 1
ATOM 707 O O . VAL A 1 94 ? 7.079 2.397 -12.914 1.00 89.31 94 VAL A O 1
ATOM 710 N N . GLU A 1 95 ? 7.616 0.864 -14.478 1.00 80.75 95 GLU A N 1
ATOM 711 C CA . GLU A 1 95 ? 8.976 1.321 -14.735 1.00 80.75 95 GLU A CA 1
ATOM 712 C C . GLU A 1 95 ? 8.978 2.116 -16.043 1.00 80.75 95 GLU A C 1
ATOM 714 O O . GLU A 1 95 ? 8.225 1.809 -16.966 1.00 80.75 95 GLU A O 1
ATOM 719 N N . ASN A 1 96 ? 9.796 3.165 -16.127 1.00 68.56 96 ASN A N 1
ATOM 720 C CA . ASN A 1 96 ? 9.987 3.858 -17.396 1.00 68.56 96 ASN A CA 1
ATOM 721 C C . ASN A 1 96 ? 10.846 2.964 -18.306 1.00 68.56 96 ASN A C 1
ATOM 723 O O . ASN A 1 96 ? 11.919 2.535 -17.883 1.00 68.56 96 ASN A O 1
ATOM 727 N N . GLU A 1 97 ? 10.404 2.692 -19.536 1.00 61.25 97 GLU A N 1
ATOM 728 C CA . GLU A 1 97 ? 11.080 1.773 -20.471 1.00 61.25 97 GLU A CA 1
ATOM 729 C C . GLU A 1 97 ? 12.565 2.117 -20.685 1.00 61.25 97 GLU A C 1
ATOM 731 O O . GLU A 1 97 ? 13.402 1.227 -20.820 1.00 61.25 97 GLU A O 1
ATOM 736 N N . LEU A 1 98 ? 12.925 3.404 -20.632 1.00 61.00 98 LEU A N 1
ATOM 737 C CA . LEU A 1 98 ? 14.317 3.851 -20.757 1.00 61.00 98 LEU A CA 1
ATOM 738 C C . LEU A 1 98 ? 15.208 3.413 -19.584 1.00 61.00 98 LEU A C 1
ATOM 740 O O . LEU A 1 98 ? 16.401 3.169 -19.778 1.00 61.00 98 LEU A O 1
ATOM 744 N N . ASP A 1 99 ? 14.649 3.303 -18.379 1.00 60.72 99 ASP A N 1
ATOM 745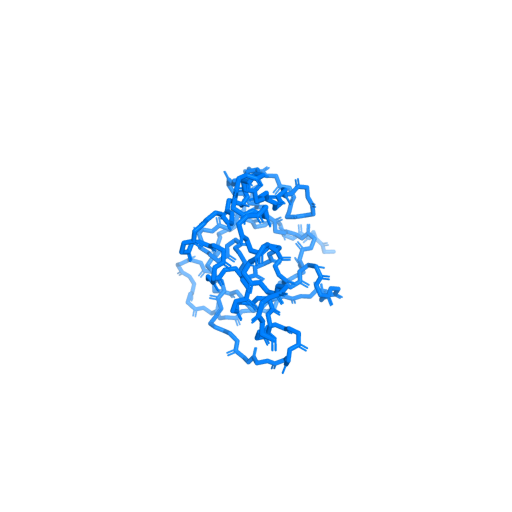 C CA . ASP A 1 99 ? 15.386 2.855 -17.194 1.00 60.72 99 ASP A CA 1
ATOM 746 C C . ASP A 1 99 ? 15.530 1.325 -17.178 1.00 60.72 99 ASP A C 1
ATOM 748 O O . ASP A 1 99 ? 16.611 0.822 -16.864 1.00 60.72 99 ASP A O 1
ATOM 752 N N . ALA A 1 100 ? 14.502 0.593 -17.626 1.00 60.19 100 ALA A N 1
ATOM 753 C CA . ALA A 1 100 ? 14.550 -0.864 -17.775 1.00 60.19 100 ALA A CA 1
ATOM 754 C C . ALA A 1 100 ? 15.639 -1.298 -18.776 1.00 60.19 100 ALA A C 1
ATOM 756 O O . ALA A 1 100 ? 16.420 -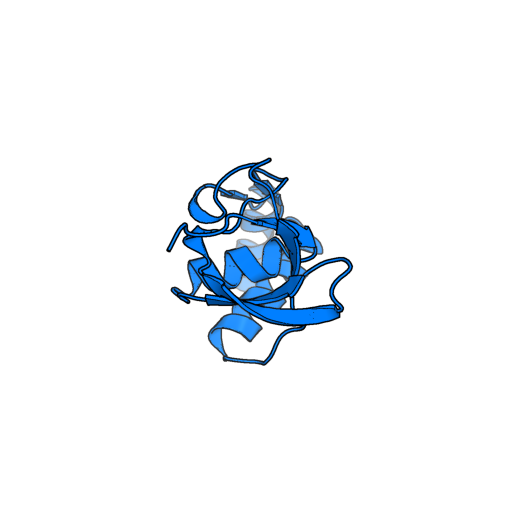2.214 -18.508 1.00 60.19 100 ALA A O 1
ATOM 757 N N . ILE A 1 101 ? 15.745 -0.586 -19.905 1.00 61.28 101 ILE A N 1
ATOM 758 C CA . ILE A 1 101 ? 16.783 -0.815 -20.918 1.00 61.28 101 ILE A CA 1
ATOM 759 C C . ILE A 1 101 ? 18.180 -0.533 -20.347 1.00 61.28 101 ILE A C 1
ATOM 761 O O . ILE A 1 101 ? 19.089 -1.345 -20.514 1.00 61.28 101 ILE A O 1
ATOM 765 N N . ARG A 1 102 ? 18.371 0.589 -19.639 1.00 60.72 102 ARG A N 1
ATOM 766 C CA . ARG A 1 102 ? 19.665 0.926 -19.014 1.00 60.72 102 ARG A CA 1
ATOM 767 C C . ARG A 1 102 ? 20.118 -0.122 -18.004 1.00 60.72 102 ARG A C 1
ATOM 769 O O . ARG A 1 102 ? 21.297 -0.458 -17.976 1.00 60.72 102 ARG A O 1
ATOM 776 N N . ARG A 1 103 ? 19.196 -0.648 -17.197 1.00 61.94 103 ARG A N 1
ATOM 777 C CA . ARG A 1 103 ? 19.500 -1.723 -16.252 1.00 61.94 103 ARG A CA 1
ATOM 778 C C . ARG A 1 103 ? 19.933 -3.000 -16.967 1.00 61.94 103 ARG A C 1
ATOM 780 O O . ARG A 1 103 ? 20.960 -3.559 -16.610 1.00 61.94 103 ARG A O 1
ATOM 787 N N . PHE A 1 104 ? 19.202 -3.410 -18.004 1.00 62.06 104 PHE A N 1
ATOM 788 C CA . PHE A 1 104 ? 19.546 -4.592 -18.796 1.00 62.06 104 PHE A CA 1
ATOM 789 C C . PHE A 1 104 ? 20.964 -4.511 -19.382 1.00 62.06 104 PHE A C 1
ATOM 791 O O . PHE A 1 104 ? 21.696 -5.496 -19.359 1.00 62.06 104 PHE A O 1
ATOM 798 N N . PHE A 1 105 ? 21.377 -3.336 -19.869 1.00 65.69 105 PHE A N 1
ATOM 799 C CA . PHE A 1 105 ? 22.729 -3.150 -20.402 1.00 65.69 105 PHE A CA 1
ATOM 800 C C . PHE A 1 105 ? 23.823 -3.122 -19.327 1.00 65.69 105 PHE A C 1
ATOM 802 O O . PHE A 1 105 ? 24.919 -3.602 -19.596 1.00 65.69 105 PHE A O 1
ATOM 809 N N . ASN A 1 106 ? 23.545 -2.600 -18.131 1.00 62.78 106 ASN A N 1
ATOM 810 C CA . ASN A 1 106 ? 24.529 -2.561 -17.044 1.00 62.78 106 ASN A CA 1
ATOM 811 C C . ASN A 1 106 ? 24.725 -3.935 -16.377 1.00 62.78 106 ASN A C 1
ATOM 813 O O . ASN A 1 106 ? 25.857 -4.306 -16.078 1.00 62.78 106 ASN A O 1
ATOM 817 N N . ASP A 1 107 ? 23.651 -4.711 -16.203 1.00 58.97 107 ASP A N 1
ATOM 818 C CA . ASP A 1 107 ? 23.701 -6.048 -15.586 1.00 58.97 107 ASP A CA 1
ATOM 819 C C . ASP A 1 107 ? 24.342 -7.105 -16.520 1.00 58.97 107 ASP A C 1
ATOM 821 O O . ASP A 1 107 ? 24.735 -8.174 -16.068 1.00 58.97 107 ASP A O 1
ATOM 825 N N . ALA A 1 108 ? 24.474 -6.823 -17.824 1.00 59.84 108 ALA A N 1
ATOM 826 C CA . ALA A 1 108 ? 25.114 -7.709 -18.807 1.00 59.84 108 ALA A CA 1
ATOM 827 C C . ALA A 1 108 ? 26.649 -7.551 -18.892 1.00 59.84 108 ALA A C 1
ATOM 829 O O . ALA A 1 108 ? 27.285 -8.194 -19.730 1.00 59.84 108 ALA A O 1
ATOM 830 N N . THR A 1 109 ? 27.235 -6.670 -18.074 1.00 54.94 109 THR A N 1
ATOM 831 C CA . THR A 1 109 ? 28.673 -6.341 -18.097 1.00 54.94 109 THR A CA 1
ATOM 832 C C . THR A 1 109 ? 29.443 -6.697 -16.819 1.00 54.94 109 THR A C 1
ATOM 834 O O . THR A 1 109 ? 30.641 -6.421 -16.762 1.00 54.94 109 THR A O 1
ATOM 837 N N . GLU A 1 110 ? 28.800 -7.335 -15.837 1.00 45.53 110 GLU A N 1
ATOM 838 C CA . GLU A 1 110 ? 29.450 -7.980 -14.675 1.00 45.53 110 GLU A CA 1
ATOM 839 C C . GLU A 1 110 ? 29.477 -9.508 -14.826 1.00 45.53 110 GLU A C 1
ATOM 841 O O . GLU A 1 110 ? 30.479 -10.115 -14.381 1.00 45.53 110 GLU A O 1
#

Radius of gyration: 15.39 Å; chains: 1; bounding box: 49×22×38 Å

Foldseek 3Di:
DDQFAKEFPFDLLLLLLCVVLVHQWFWEQEPPPRDTDTHGLQRYFYLAQEQELEDPSVVVSVVSNVCSNVVHDDDHTYIYGDDPHHRSVRRYYDYDVVRVVVVVVVVVPD

Secondary structure (DSSP, 8-state):
-----EEEEE-HHHHHHHHHTT-SEEEEEETTT--EEEEEGGGEEES-SEEE-SHHHHHHHHHHHHHHHTT--PPPEEEEE---SEEGGG-EEE--HHHHHHHHHHHT--

Sequence (110 aa):
MSETIYEILEGVRRTKAAYVCGRETIAAQVNGVGAVIAVPIRNLRSPKDVIETSGVRGLAWERILRATRADVVLPPIEITPGNRGIPIADVSVVENELDAIRRFFNDATE

pLDDT: mean 89.08, std 13.42, range [45.53, 98.31]